Protein AF-A0AAW4KL22-F1 (afdb_monomer_lite)

Radius of gyration: 15.43 Å; chains: 1; bounding box: 36×33×40 Å

InterPro domains:
  IPR004436 Isocitrate dehydrogenase NADP-dependent, monomeric [PF03971] (1-93)
  IPR004436 Isocitrate dehydrogenase NADP-dependent, monomeric [PTHR36999] (1-93)

Sequence (93 aa):
YLTDLFPIMELGTSAKMLSIVPLMNGGGLFETGAGGSAPKHVQQLLEENFLRWDSLGEFLALAASLEHLGVTYKNAKALVLSKTLDQATGQFL

Structure (mmCIF, N/CA/C/O backbone):
data_AF-A0AAW4KL22-F1
#
_entry.id   AF-A0AAW4KL22-F1
#
loop_
_atom_site.group_PDB
_atom_site.id
_atom_site.type_symbol
_atom_site.label_atom_id
_atom_site.label_alt_id
_atom_site.label_comp_id
_atom_site.label_asym_id
_atom_site.label_entity_id
_atom_site.label_seq_id
_atom_site.pdbx_PDB_ins_code
_atom_site.Cartn_x
_atom_site.Cartn_y
_atom_site.Cartn_z
_atom_site.occupancy
_atom_site.B_iso_or_equiv
_atom_site.auth_seq_id
_atom_site.auth_comp_id
_atom_site.auth_asym_id
_atom_site.auth_atom_id
_atom_site.pdbx_PDB_model_num
ATOM 1 N N . TYR A 1 1 ? 14.087 13.317 -2.662 1.00 77.75 1 TYR A N 1
ATOM 2 C CA . TYR A 1 1 ? 15.550 13.216 -2.466 1.00 77.75 1 TYR A CA 1
ATOM 3 C C . TYR A 1 1 ? 15.862 12.174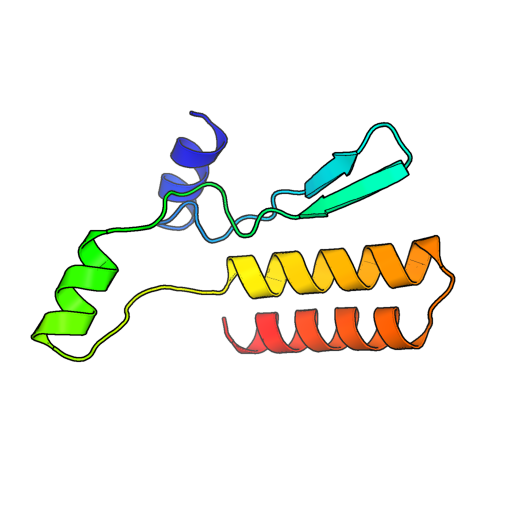 -1.401 1.00 77.75 1 TYR A C 1
ATOM 5 O O . TYR A 1 1 ? 16.270 11.090 -1.778 1.00 77.75 1 TYR A O 1
ATOM 13 N N . LEU A 1 2 ? 15.618 12.426 -0.108 1.00 91.25 2 LEU A N 1
ATOM 14 C CA . LEU A 1 2 ? 15.982 11.463 0.950 1.00 91.25 2 LEU A CA 1
ATOM 15 C C . LEU A 1 2 ? 15.127 10.182 0.944 1.00 91.25 2 LEU A C 1
ATOM 17 O O . LEU A 1 2 ? 15.671 9.094 1.082 1.00 91.25 2 LEU A O 1
ATOM 21 N N . THR A 1 3 ? 13.820 10.306 0.699 1.00 86.69 3 THR A N 1
ATOM 22 C CA . THR A 1 3 ? 12.863 9.184 0.591 1.00 86.69 3 THR A CA 1
ATOM 23 C C . THR A 1 3 ? 13.041 8.319 -0.658 1.00 86.69 3 THR A C 1
ATOM 25 O O . THR A 1 3 ? 12.351 7.320 -0.808 1.00 86.69 3 THR A O 1
ATOM 28 N N . ASP A 1 4 ? 13.963 8.690 -1.543 1.00 83.50 4 ASP A N 1
ATOM 29 C CA . ASP A 1 4 ? 14.342 7.889 -2.708 1.00 83.50 4 ASP A CA 1
ATOM 30 C C . ASP A 1 4 ? 15.747 7.306 -2.495 1.00 83.50 4 ASP A C 1
ATOM 32 O O . ASP A 1 4 ? 15.952 6.098 -2.568 1.00 83.50 4 ASP A O 1
ATOM 36 N N . L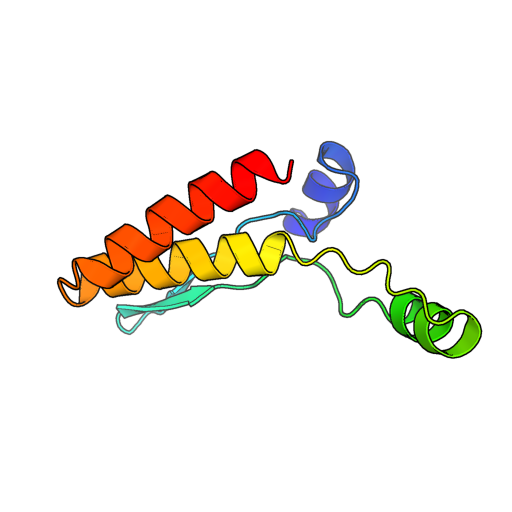EU A 1 5 ? 16.699 8.160 -2.089 1.00 87.62 5 LEU A N 1
ATOM 37 C CA . LEU A 1 5 ? 18.095 7.790 -1.854 1.00 87.62 5 LEU A CA 1
ATOM 38 C C . LEU A 1 5 ? 18.263 6.663 -0.825 1.00 87.62 5 LEU A C 1
ATOM 40 O O . LEU A 1 5 ? 18.929 5.676 -1.124 1.00 87.62 5 LEU A O 1
ATOM 44 N N . PHE A 1 6 ? 17.703 6.806 0.380 1.00 93.00 6 PHE A N 1
ATOM 45 C CA . PHE A 1 6 ? 17.907 5.807 1.436 1.00 93.00 6 PHE A CA 1
ATOM 46 C C . PHE A 1 6 ? 17.180 4.489 1.138 1.00 93.00 6 PHE A C 1
ATOM 48 O O . PHE A 1 6 ? 17.837 3.450 1.171 1.00 93.00 6 PHE A O 1
ATOM 55 N N . PRO A 1 7 ? 15.898 4.486 0.721 1.00 86.19 7 PRO A N 1
ATOM 56 C CA . PRO A 1 7 ? 15.214 3.237 0.389 1.00 86.19 7 PRO A CA 1
ATOM 57 C C . PRO A 1 7 ? 15.836 2.471 -0.782 1.00 86.19 7 PRO A C 1
ATOM 59 O O . PRO A 1 7 ? 15.900 1.247 -0.736 1.00 86.19 7 PRO A O 1
ATOM 62 N N . ILE A 1 8 ? 16.360 3.153 -1.809 1.00 86.62 8 ILE A N 1
ATOM 63 C CA . ILE A 1 8 ? 17.104 2.468 -2.878 1.00 86.62 8 ILE A CA 1
ATOM 64 C C . ILE A 1 8 ? 18.353 1.775 -2.319 1.00 86.62 8 ILE A C 1
ATOM 66 O O . ILE A 1 8 ? 18.629 0.640 -2.700 1.00 86.62 8 ILE A O 1
ATOM 70 N N . MET A 1 9 ? 19.093 2.426 -1.417 1.00 87.75 9 MET A N 1
ATOM 71 C CA . MET A 1 9 ? 20.293 1.841 -0.808 1.00 87.75 9 MET A CA 1
ATOM 72 C C . MET A 1 9 ? 19.971 0.681 0.146 1.00 87.75 9 MET A C 1
ATOM 74 O O . MET A 1 9 ? 20.729 -0.281 0.205 1.00 87.75 9 MET A O 1
ATOM 78 N N . GLU A 1 10 ? 18.862 0.762 0.882 1.00 87.06 10 GLU A N 1
ATOM 79 C CA . GLU A 1 10 ? 18.469 -0.238 1.885 1.00 87.06 10 GLU A CA 1
ATOM 80 C C . GLU A 1 10 ? 17.721 -1.435 1.279 1.00 87.06 10 GLU A C 1
ATOM 82 O O . GLU A 1 10 ? 17.927 -2.571 1.702 1.00 87.06 10 GLU A O 1
ATOM 87 N N . LEU A 1 11 ? 16.860 -1.192 0.287 1.00 83.19 11 LEU A N 1
ATOM 88 C CA . LEU A 1 11 ? 15.877 -2.162 -0.218 1.00 83.19 11 LEU A CA 1
ATOM 89 C C . LEU A 1 11 ? 16.030 -2.460 -1.718 1.00 83.19 11 LEU A C 1
ATOM 91 O O . LEU A 1 11 ? 15.276 -3.263 -2.269 1.00 83.19 11 LEU A O 1
ATOM 95 N N . GLY A 1 12 ? 16.958 -1.792 -2.412 1.00 84.25 12 GLY A N 1
ATOM 96 C CA . GLY A 1 12 ? 17.132 -1.891 -3.867 1.00 84.25 12 GLY A CA 1
ATOM 97 C C . GLY A 1 12 ? 16.040 -1.186 -4.684 1.00 84.25 12 GLY A C 1
ATOM 98 O O . GLY A 1 12 ? 16.071 -1.227 -5.913 1.00 84.25 12 GLY A O 1
ATOM 99 N N . THR A 1 13 ? 15.063 -0.550 -4.028 1.00 79.75 13 THR A N 1
ATOM 100 C CA . THR A 1 13 ? 13.949 0.177 -4.653 1.00 79.75 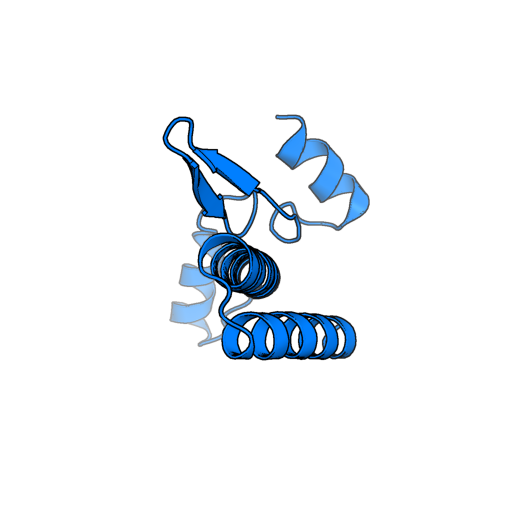13 THR A CA 1
ATOM 101 C C . THR A 1 13 ? 13.266 1.105 -3.644 1.00 79.75 13 THR A C 1
ATOM 103 O O . THR A 1 13 ? 13.158 0.776 -2.466 1.00 79.75 13 THR A O 1
ATOM 106 N N . SER A 1 14 ? 12.737 2.243 -4.098 1.00 82.19 14 SER A N 1
ATOM 107 C CA . SER A 1 14 ? 11.913 3.152 -3.285 1.00 82.19 14 SER A CA 1
ATOM 108 C C . SER A 1 14 ? 10.410 2.836 -3.318 1.00 82.19 14 SER A C 1
ATOM 110 O O . SER A 1 14 ? 9.611 3.507 -2.661 1.00 82.19 14 SER A O 1
ATOM 112 N N . ALA A 1 15 ? 10.007 1.779 -4.033 1.00 79.69 15 ALA A N 1
ATOM 113 C CA . ALA A 1 15 ? 8.615 1.322 -4.099 1.00 79.69 15 ALA A CA 1
ATOM 114 C C . ALA A 1 15 ? 8.154 0.545 -2.846 1.00 79.69 15 ALA A C 1
ATOM 116 O O . ALA A 1 15 ? 6.962 0.328 -2.661 1.00 79.69 15 ALA A O 1
ATOM 117 N N . LYS A 1 16 ? 9.080 0.129 -1.971 1.00 81.44 16 LYS A N 1
ATOM 118 C CA . LYS A 1 16 ? 8.809 -0.725 -0.798 1.00 81.44 16 LYS A CA 1
ATOM 119 C C . LYS A 1 16 ? 8.789 0.064 0.513 1.00 81.44 16 LYS A C 1
ATOM 121 O O . LYS A 1 16 ? 9.411 -0.332 1.490 1.00 81.44 16 LYS A O 1
ATOM 126 N N . MET A 1 17 ? 8.102 1.203 0.518 1.00 85.62 17 MET A N 1
ATOM 127 C CA . MET A 1 17 ? 8.024 2.109 1.666 1.00 85.62 17 MET A CA 1
ATOM 128 C C . MET A 1 17 ? 6.572 2.449 1.988 1.00 85.62 17 MET A C 1
ATOM 130 O O . MET A 1 17 ? 5.753 2.596 1.084 1.00 85.62 17 MET A O 1
ATOM 134 N N . LEU A 1 18 ? 6.272 2.646 3.272 1.00 85.50 18 LEU A N 1
ATOM 135 C CA . LEU A 1 18 ? 5.027 3.282 3.699 1.00 85.50 18 LEU A CA 1
ATOM 136 C C . LEU A 1 18 ? 5.155 4.805 3.567 1.00 85.50 18 LEU A C 1
ATOM 138 O O . LEU A 1 18 ? 6.043 5.406 4.172 1.00 85.50 18 LEU A O 1
ATOM 142 N N . SER A 1 19 ? 4.247 5.425 2.811 1.00 91.75 19 SER A N 1
ATOM 143 C CA . SER A 1 19 ? 4.129 6.882 2.684 1.00 91.75 19 SER A CA 1
ATOM 144 C C . SER A 1 19 ? 2.707 7.307 3.059 1.00 91.75 19 SER A C 1
ATOM 146 O O . SER A 1 19 ? 1.755 7.153 2.296 1.00 91.75 19 SER A O 1
ATOM 148 N N . ILE A 1 20 ? 2.548 7.774 4.300 1.00 93.19 20 ILE A N 1
ATOM 149 C CA . ILE A 1 20 ? 1.256 8.149 4.887 1.00 93.19 20 ILE A CA 1
ATOM 150 C C . ILE A 1 20 ? 1.218 9.663 5.061 1.00 93.19 20 ILE A C 1
ATOM 152 O O . ILE A 1 20 ? 2.096 10.247 5.695 1.00 93.19 20 ILE A O 1
ATOM 156 N N . VAL A 1 21 ? 0.162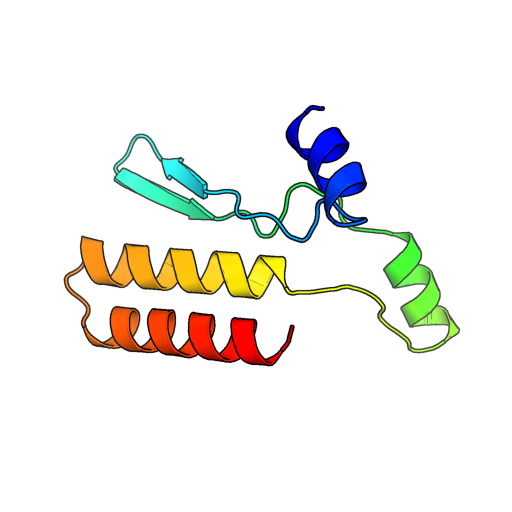 10.287 4.547 1.00 96.00 21 VAL A N 1
ATOM 157 C CA . VAL A 1 21 ? -0.081 11.726 4.614 1.00 96.00 21 VAL A CA 1
ATOM 158 C C . VAL A 1 21 ? -1.361 11.978 5.420 1.00 96.00 21 VAL A C 1
ATOM 160 O O . VAL A 1 21 ? -2.471 11.848 4.892 1.00 96.00 21 VAL A O 1
ATOM 163 N N . PRO A 1 22 ? -1.246 12.352 6.708 1.00 94.81 22 PRO A N 1
ATOM 164 C CA . PRO A 1 22 ? -2.383 12.812 7.497 1.00 94.81 22 PRO A CA 1
ATOM 165 C C . PRO A 1 22 ? -2.898 14.135 6.920 1.00 94.81 22 PRO A C 1
ATOM 167 O O . PRO A 1 22 ? -2.211 15.157 6.959 1.00 94.81 22 PRO A O 1
ATOM 170 N N . LEU A 1 23 ? -4.105 14.129 6.356 1.00 96.50 23 LEU A N 1
ATOM 171 C CA . LEU A 1 23 ? -4.700 15.330 5.781 1.00 96.50 23 LEU A CA 1
ATOM 172 C C . LEU A 1 23 ? -5.129 16.271 6.907 1.00 96.50 23 LEU A C 1
ATOM 174 O O . LEU A 1 23 ? -5.746 15.848 7.883 1.00 96.50 23 LEU A O 1
ATOM 178 N N . MET A 1 24 ? -4.885 17.572 6.733 1.00 95.56 24 MET A N 1
ATOM 179 C CA . MET A 1 24 ? -5.211 18.588 7.748 1.00 95.56 24 MET A CA 1
ATOM 180 C C . MET A 1 24 ? -6.690 18.589 8.162 1.00 95.56 24 MET A C 1
ATOM 182 O O . MET A 1 24 ? -7.012 18.967 9.281 1.00 95.56 24 MET A O 1
ATOM 186 N N . ASN A 1 25 ? -7.588 18.136 7.281 1.00 95.06 25 ASN A N 1
ATOM 187 C CA . ASN A 1 25 ? -9.022 18.040 7.558 1.00 95.06 25 ASN A CA 1
ATOM 188 C C . ASN A 1 25 ? -9.444 16.693 8.189 1.00 95.06 25 ASN A C 1
ATOM 190 O O . ASN A 1 25 ? -10.601 16.295 8.082 1.00 95.06 25 ASN A O 1
ATOM 194 N N . GLY A 1 26 ? -8.505 15.953 8.788 1.00 90.12 26 GLY A N 1
ATOM 195 C CA . GLY A 1 26 ? -8.769 14.709 9.521 1.00 90.12 26 GLY A CA 1
ATOM 196 C C . GLY A 1 26 ? -8.867 13.438 8.668 1.00 90.12 26 GLY A C 1
ATOM 197 O O . GLY A 1 26 ? -9.115 12.369 9.217 1.00 90.12 26 GLY A O 1
ATOM 198 N N . GLY A 1 27 ? -8.675 13.532 7.350 1.00 95.62 27 GLY A N 1
ATOM 199 C CA . GLY A 1 27 ? -8.575 12.369 6.461 1.00 95.62 27 GLY A CA 1
ATOM 200 C C . GLY A 1 27 ? -7.164 11.769 6.416 1.00 95.62 27 GLY A C 1
ATOM 201 O O . GLY A 1 27 ? -6.215 12.339 6.950 1.00 95.62 27 GLY A O 1
ATOM 202 N N . GLY A 1 28 ? -7.010 10.645 5.718 1.00 96.12 28 GLY A N 1
ATOM 203 C CA . GLY A 1 28 ? -5.709 10.045 5.412 1.00 96.12 28 GLY A CA 1
ATOM 204 C C . GLY A 1 28 ? -5.526 9.851 3.909 1.00 96.12 28 GLY A C 1
ATOM 205 O O . GLY A 1 28 ? -6.451 9.408 3.228 1.00 96.12 28 GLY A O 1
ATOM 206 N N . LEU A 1 29 ? -4.340 10.179 3.402 1.00 96.62 29 LEU A N 1
ATOM 207 C CA . LEU A 1 29 ? -3.867 9.825 2.065 1.00 96.62 29 LEU A CA 1
ATOM 208 C C . LEU A 1 29 ? -2.698 8.841 2.217 1.00 96.62 29 LEU A C 1
ATOM 210 O O . LEU A 1 29 ? -1.821 9.044 3.052 1.00 96.62 29 LEU A O 1
ATOM 214 N N . PHE A 1 30 ? -2.705 7.770 1.430 1.00 97.19 30 PHE A N 1
ATOM 215 C CA . PHE A 1 30 ? -1.753 6.665 1.538 1.00 97.19 30 PHE A CA 1
ATOM 216 C C . PHE A 1 30 ? -1.131 6.449 0.163 1.00 97.19 30 PHE A C 1
ATOM 218 O O . PHE A 1 30 ? -1.780 5.925 -0.741 1.00 97.19 30 PHE A O 1
ATOM 225 N N . GLU A 1 31 ? 0.096 6.920 -0.019 1.00 94.94 31 GLU A N 1
ATOM 226 C CA . GLU A 1 31 ? 0.843 6.724 -1.255 1.00 94.94 31 GLU A CA 1
ATOM 227 C C . GLU A 1 31 ? 1.455 5.320 -1.266 1.00 94.94 31 GLU A C 1
ATOM 229 O O . GLU A 1 31 ? 1.944 4.818 -0.253 1.00 94.94 31 GLU A O 1
ATOM 234 N N . THR A 1 32 ? 1.452 4.686 -2.434 1.00 93.31 32 THR A N 1
ATOM 235 C CA . THR A 1 32 ? 1.838 3.279 -2.613 1.00 93.31 32 THR A CA 1
ATOM 236 C C . THR A 1 32 ? 3.349 3.086 -2.788 1.00 93.31 32 THR A C 1
ATOM 238 O O . THR A 1 32 ? 3.786 2.058 -3.293 1.00 93.31 32 THR A O 1
ATOM 241 N N . GLY A 1 33 ? 4.151 4.093 -2.450 1.00 87.88 33 GLY A N 1
ATOM 242 C CA . GLY A 1 33 ? 5.600 4.127 -2.636 1.00 87.88 33 GLY A CA 1
ATOM 243 C C . GLY A 1 33 ? 6.090 5.535 -2.979 1.00 87.88 33 GLY A C 1
ATOM 244 O O . GLY A 1 33 ? 5.293 6.426 -3.256 1.00 87.88 33 GLY A O 1
ATOM 245 N N . ALA A 1 34 ? 7.410 5.736 -2.972 1.00 83.25 34 ALA A N 1
ATOM 246 C CA . ALA A 1 34 ? 8.032 7.038 -3.255 1.00 83.25 34 ALA A CA 1
ATOM 247 C C . ALA A 1 34 ? 8.619 7.148 -4.680 1.00 83.25 34 ALA A C 1
ATOM 249 O O . ALA A 1 34 ? 9.233 8.159 -5.023 1.00 83.25 34 ALA A O 1
ATOM 250 N N . GLY A 1 35 ? 8.467 6.096 -5.491 1.00 81.94 35 GLY A N 1
ATOM 251 C CA . GLY A 1 35 ? 9.013 6.000 -6.845 1.00 81.94 35 GLY A CA 1
ATOM 252 C C . GLY A 1 35 ? 8.121 6.609 -7.935 1.00 81.94 35 GLY A C 1
ATOM 253 O O . GLY A 1 35 ? 7.034 7.121 -7.686 1.00 81.94 35 GLY A O 1
ATOM 254 N N . GLY A 1 36 ? 8.594 6.535 -9.183 1.00 88.44 36 GLY A N 1
ATOM 255 C CA . GLY A 1 36 ? 7.835 6.946 -10.371 1.00 88.44 36 GLY A CA 1
ATOM 256 C C . GLY A 1 36 ? 7.018 5.813 -11.008 1.00 88.44 36 GLY A C 1
ATOM 257 O O . GLY A 1 36 ? 6.976 4.690 -10.521 1.00 88.44 36 GLY A O 1
ATOM 258 N N . SER A 1 37 ? 6.432 6.079 -12.177 1.00 91.56 37 SER A N 1
ATOM 259 C CA . SER A 1 37 ? 5.563 5.140 -12.913 1.00 91.56 37 SER A CA 1
ATOM 260 C C . SER A 1 37 ? 6.291 4.055 -13.729 1.00 91.56 37 SER A C 1
ATOM 262 O O . SER A 1 37 ? 5.660 3.335 -14.496 1.00 91.56 37 SER A O 1
ATOM 264 N N . ALA A 1 38 ? 7.618 3.945 -13.598 1.00 90.44 38 ALA A N 1
ATOM 265 C CA . ALA A 1 38 ? 8.460 2.919 -14.228 1.00 90.44 38 ALA A CA 1
ATOM 266 C C . ALA A 1 38 ? 8.155 2.624 -15.726 1.00 90.44 38 ALA A C 1
ATOM 268 O O . ALA A 1 38 ? 7.818 1.493 -16.082 1.00 90.44 38 ALA A O 1
ATOM 269 N N . PRO A 1 39 ? 8.354 3.576 -16.663 1.00 95.00 39 PRO A N 1
ATOM 270 C CA . PRO A 1 39 ? 7.980 3.412 -18.080 1.00 95.00 39 PRO A CA 1
ATOM 271 C C . PRO A 1 39 ? 8.647 2.216 -18.787 1.00 95.00 39 PRO A C 1
ATOM 273 O O . PRO A 1 39 ? 8.079 1.632 -19.707 1.00 95.00 39 PRO A O 1
ATOM 276 N N . LYS A 1 40 ? 9.832 1.791 -18.329 1.00 96.12 40 LYS A N 1
ATOM 277 C CA . LYS A 1 40 ? 10.525 0.599 -18.850 1.00 96.12 40 LYS A CA 1
ATOM 278 C C . LYS A 1 40 ? 9.839 -0.728 -18.487 1.00 96.12 40 LYS A C 1
ATOM 280 O O . LYS A 1 40 ? 10.186 -1.756 -19.063 1.00 96.12 40 LYS A O 1
ATOM 285 N N . HIS A 1 41 ? 8.922 -0.742 -17.517 1.00 96.56 41 HIS A N 1
ATOM 286 C CA . HIS A 1 41 ? 8.105 -1.923 -17.216 1.00 96.56 41 HIS A CA 1
ATOM 287 C C . HIS A 1 41 ? 7.037 -2.118 -18.294 1.00 96.56 41 HIS A C 1
ATOM 289 O O . HIS A 1 41 ? 6.807 -3.241 -18.724 1.00 96.56 41 HIS A O 1
ATOM 295 N N . VAL A 1 42 ? 6.455 -1.021 -18.789 1.00 97.62 42 VAL A N 1
ATOM 296 C CA . VAL A 1 42 ? 5.464 -1.052 -19.875 1.00 97.62 42 VAL A CA 1
ATOM 297 C C . VAL A 1 42 ? 6.092 -1.546 -21.176 1.00 97.62 42 VAL A C 1
ATOM 299 O O . VAL A 1 42 ? 5.495 -2.366 -21.860 1.00 97.62 42 VAL A O 1
ATOM 302 N N . GLN A 1 43 ? 7.311 -1.096 -21.489 1.00 98.00 43 GLN A N 1
ATOM 303 C CA . GLN A 1 43 ? 8.048 -1.569 -22.668 1.00 98.00 43 GLN A CA 1
ATOM 304 C C . GLN A 1 43 ? 8.214 -3.096 -22.648 1.00 98.00 43 GLN A C 1
ATOM 306 O O . GLN A 1 43 ? 7.800 -3.762 -23.589 1.00 98.00 43 GLN A O 1
ATOM 311 N N . GLN A 1 44 ? 8.699 -3.659 -21.533 1.00 98.19 44 GLN A N 1
ATOM 312 C CA . GLN A 1 44 ? 8.853 -5.112 -21.400 1.00 98.19 44 GLN A CA 1
ATOM 313 C C . GLN A 1 44 ? 7.514 -5.858 -21.459 1.00 98.19 44 GLN A C 1
ATOM 315 O O . GLN A 1 44 ? 7.423 -6.908 -22.088 1.00 98.19 44 GLN A O 1
ATOM 320 N N . LEU A 1 45 ? 6.463 -5.326 -20.830 1.00 98.25 45 LEU A N 1
ATOM 321 C CA . LEU A 1 45 ? 5.138 -5.938 -20.894 1.00 98.25 45 LEU A CA 1
ATOM 322 C C . LEU A 1 45 ? 4.639 -6.043 -22.343 1.00 98.25 45 LEU A C 1
ATOM 324 O O . LEU A 1 45 ? 4.092 -7.073 -22.720 1.00 98.25 45 LEU A O 1
ATOM 328 N N . LEU A 1 46 ? 4.835 -5.004 -23.158 1.00 98.31 46 LEU A N 1
ATOM 329 C CA . LEU A 1 46 ? 4.395 -5.003 -24.556 1.00 98.31 46 LEU A CA 1
ATOM 330 C C . LEU A 1 46 ? 5.231 -5.933 -25.447 1.00 98.31 46 LEU A C 1
ATOM 332 O O . LEU A 1 46 ? 4.689 -6.511 -26.385 1.00 98.31 46 LEU A O 1
ATOM 336 N N . GLU A 1 47 ? 6.526 -6.073 -25.166 1.00 98.25 47 GLU A N 1
ATOM 337 C CA . GLU A 1 47 ? 7.448 -6.892 -25.964 1.00 98.25 47 GLU A CA 1
ATOM 338 C C . GLU A 1 47 ? 7.408 -8.380 -25.580 1.00 98.25 47 GLU A C 1
ATOM 340 O O . GLU A 1 47 ? 7.450 -9.247 -26.451 1.00 98.25 47 GLU A O 1
ATOM 345 N N . GLU A 1 48 ? 7.306 -8.683 -24.284 1.00 98.19 48 GLU A N 1
ATOM 346 C CA . GLU A 1 48 ? 7.535 -10.027 -23.730 1.00 98.19 48 GLU A CA 1
ATOM 347 C C . GLU A 1 48 ? 6.344 -10.567 -22.920 1.00 98.19 48 GLU A C 1
ATOM 349 O O . GLU A 1 48 ? 6.389 -11.696 -22.435 1.00 98.19 48 GLU A O 1
ATOM 354 N N . ASN A 1 49 ? 5.275 -9.779 -22.746 1.00 98.06 49 ASN A N 1
ATOM 355 C CA . ASN A 1 49 ? 4.160 -10.089 -21.844 1.00 98.06 49 ASN A CA 1
ATOM 356 C C . ASN A 1 49 ? 4.613 -10.384 -20.396 1.00 98.06 49 ASN A C 1
ATOM 358 O O . ASN A 1 49 ? 4.047 -11.237 -19.710 1.00 98.06 49 ASN A O 1
ATOM 362 N N . PHE A 1 50 ? 5.646 -9.675 -19.927 1.00 97.94 50 PHE A N 1
ATOM 363 C CA . PHE A 1 50 ? 6.185 -9.800 -18.573 1.00 97.94 50 PHE A CA 1
ATOM 364 C C . PHE A 1 50 ? 6.161 -8.453 -17.841 1.00 97.94 50 PHE A C 1
ATOM 366 O O . PHE A 1 50 ? 6.837 -7.500 -18.235 1.00 97.94 50 PHE A O 1
ATOM 373 N N . LEU A 1 51 ? 5.391 -8.371 -16.749 1.00 97.75 51 LEU A N 1
ATOM 374 C CA . LEU A 1 51 ? 5.308 -7.185 -15.897 1.00 97.75 51 LEU A CA 1
ATOM 375 C C . LEU A 1 51 ? 6.129 -7.389 -14.621 1.00 97.75 51 LEU A C 1
ATOM 377 O O . LEU A 1 51 ? 5.694 -8.063 -13.695 1.00 97.75 51 LEU A O 1
ATOM 381 N N . ARG A 1 52 ? 7.293 -6.740 -14.548 1.00 95.62 52 ARG A N 1
ATOM 382 C CA . ARG A 1 52 ? 8.169 -6.752 -13.360 1.00 95.62 52 ARG A CA 1
ATOM 383 C C . ARG A 1 52 ? 7.859 -5.658 -12.329 1.00 95.62 52 ARG A C 1
ATOM 385 O O . ARG A 1 52 ? 8.727 -5.275 -11.549 1.00 95.62 52 ARG A O 1
ATOM 392 N N . TRP A 1 53 ? 6.657 -5.087 -12.382 1.00 95.50 53 TRP A N 1
ATOM 393 C CA . TRP A 1 53 ? 6.186 -4.147 -11.367 1.00 95.50 53 TRP A CA 1
ATOM 394 C C . TRP A 1 53 ? 5.928 -4.894 -10.057 1.00 95.50 53 TRP A C 1
ATOM 396 O O . TRP A 1 53 ? 5.318 -5.959 -10.068 1.00 95.50 53 TRP A O 1
ATOM 406 N N . ASP A 1 54 ? 6.400 -4.335 -8.947 1.00 94.06 54 ASP A N 1
ATOM 407 C CA . ASP A 1 54 ? 6.213 -4.900 -7.613 1.00 94.06 54 ASP A CA 1
ATOM 408 C C . ASP A 1 54 ? 5.162 -4.069 -6.866 1.00 94.06 54 ASP A C 1
ATOM 410 O O . ASP A 1 54 ? 5.407 -2.912 -6.521 1.00 94.06 54 ASP A O 1
ATOM 414 N N . SER A 1 55 ? 3.988 -4.663 -6.639 1.00 96.12 55 SER A N 1
ATOM 415 C CA . SER A 1 55 ? 2.845 -4.019 -5.978 1.00 96.12 55 SER A CA 1
ATOM 416 C C . SER A 1 55 ? 2.906 -4.062 -4.446 1.00 96.12 55 SER A C 1
ATOM 418 O O . SER A 1 55 ? 1.914 -3.740 -3.793 1.00 96.12 55 SER A O 1
ATOM 420 N N . LEU A 1 56 ? 4.044 -4.417 -3.833 1.00 94.75 56 LEU A N 1
ATOM 421 C CA . LEU A 1 56 ? 4.167 -4.476 -2.371 1.00 94.75 56 LEU A CA 1
ATOM 422 C C . LEU A 1 56 ? 3.724 -3.174 -1.683 1.00 94.75 56 LEU A C 1
ATOM 424 O O . LEU A 1 56 ? 3.006 -3.216 -0.687 1.00 94.75 56 LEU A O 1
ATOM 428 N N . GLY A 1 57 ? 4.109 -2.017 -2.224 1.00 93.94 57 GLY A N 1
ATOM 429 C CA . GLY A 1 57 ? 3.717 -0.724 -1.663 1.00 93.94 57 GLY A CA 1
ATOM 430 C C . GLY A 1 57 ? 2.207 -0.452 -1.735 1.00 93.94 57 GLY A C 1
ATOM 431 O O . GLY A 1 57 ? 1.659 0.202 -0.850 1.00 93.94 57 GLY A O 1
ATOM 432 N N . GLU A 1 58 ? 1.500 -1.018 -2.718 1.00 97.25 58 GLU A N 1
ATOM 433 C CA . GLU A 1 58 ? 0.034 -0.956 -2.804 1.00 97.25 58 GLU A CA 1
ATOM 434 C C . GLU A 1 58 ? -0.619 -1.790 -1.694 1.00 97.25 58 GLU A C 1
ATOM 436 O O . GLU A 1 58 ? -1.583 -1.339 -1.074 1.00 97.25 58 GLU A O 1
ATOM 441 N N . PHE A 1 59 ? -0.071 -2.971 -1.384 1.00 97.19 59 PHE A N 1
ATOM 442 C CA . PHE A 1 59 ? -0.566 -3.819 -0.292 1.00 97.19 59 PHE A CA 1
ATOM 443 C C . PHE A 1 59 ? -0.373 -3.146 1.070 1.00 97.19 59 PHE A C 1
ATOM 445 O O . PHE A 1 59 ? -1.308 -3.092 1.871 1.00 97.19 59 PHE A O 1
ATOM 452 N N . LEU A 1 60 ? 0.810 -2.562 1.294 1.00 95.75 60 LEU A N 1
ATOM 453 C CA . LEU A 1 60 ? 1.136 -1.824 2.515 1.00 95.75 60 LEU A CA 1
ATOM 454 C C . LEU A 1 60 ? 0.234 -0.590 2.692 1.00 95.75 60 LEU A C 1
ATOM 456 O O . LEU A 1 60 ? -0.321 -0.372 3.770 1.00 95.75 60 LEU A O 1
ATOM 460 N N . ALA A 1 61 ? 0.035 0.197 1.630 1.00 97.31 61 ALA A N 1
ATOM 461 C CA . ALA A 1 61 ? -0.850 1.361 1.663 1.00 97.31 61 ALA A CA 1
ATOM 462 C C . ALA A 1 61 ? -2.319 0.969 1.897 1.00 97.31 61 ALA A C 1
ATOM 464 O O . ALA A 1 61 ? -3.030 1.653 2.638 1.00 97.31 61 ALA A O 1
ATOM 465 N N . LEU A 1 62 ? -2.778 -0.144 1.311 1.00 98.38 62 LEU A N 1
ATOM 466 C CA . LEU A 1 62 ? -4.136 -0.648 1.506 1.00 98.38 62 LEU A CA 1
ATOM 467 C C . LEU A 1 62 ? -4.373 -1.112 2.948 1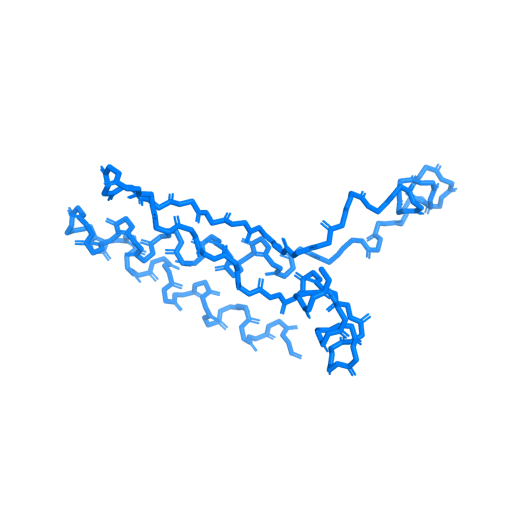.00 98.38 62 LEU A C 1
ATOM 469 O O . LEU A 1 62 ? -5.422 -0.795 3.512 1.00 98.38 62 LEU A O 1
ATOM 473 N N . ALA A 1 63 ? -3.417 -1.813 3.561 1.00 98.00 63 ALA A N 1
ATOM 474 C CA . ALA A 1 63 ? -3.516 -2.208 4.964 1.00 98.00 63 ALA A CA 1
ATOM 475 C C . ALA A 1 63 ? -3.625 -0.975 5.877 1.00 98.00 63 ALA A C 1
ATOM 477 O O . ALA A 1 63 ? -4.597 -0.850 6.622 1.00 98.00 63 ALA A O 1
ATOM 478 N N . ALA A 1 64 ? -2.729 0.006 5.714 1.00 97.62 64 ALA A N 1
ATOM 479 C CA . ALA A 1 64 ? -2.778 1.265 6.462 1.00 97.62 64 ALA A CA 1
ATOM 480 C C . ALA A 1 64 ? -4.099 2.039 6.251 1.00 97.62 64 ALA A C 1
ATOM 482 O O . ALA A 1 64 ? -4.661 2.606 7.192 1.00 97.62 64 ALA A O 1
ATOM 483 N N . SER A 1 65 ? -4.639 2.031 5.026 1.00 98.38 65 SER A N 1
ATOM 484 C CA . SER A 1 65 ? -5.929 2.653 4.708 1.00 98.38 65 SER A CA 1
ATOM 485 C C . SER A 1 65 ? -7.103 1.965 5.418 1.00 98.38 65 SER A C 1
ATOM 487 O O . SER A 1 65 ? -7.969 2.635 5.992 1.00 98.38 65 SER A O 1
ATOM 489 N N . LEU A 1 66 ? -7.121 0.627 5.433 1.00 98.62 66 LEU A N 1
ATOM 490 C CA . LEU A 1 66 ? -8.134 -0.170 6.128 1.00 98.62 66 LEU A CA 1
ATOM 491 C C . LEU A 1 66 ? -8.060 0.011 7.647 1.00 98.62 66 LEU A C 1
ATOM 493 O O . LEU A 1 66 ? -9.105 0.119 8.295 1.00 98.62 66 LEU A O 1
ATOM 497 N N . GLU A 1 67 ? -6.854 0.090 8.213 1.00 98.25 67 GLU A N 1
ATOM 498 C CA . GLU A 1 67 ? -6.654 0.399 9.628 1.00 98.25 67 GLU A CA 1
ATOM 499 C C . GLU A 1 67 ? -7.223 1.779 9.972 1.00 98.25 67 GLU A C 1
ATOM 501 O O . GLU A 1 67 ? -8.046 1.897 10.884 1.00 98.25 67 GLU A O 1
ATOM 506 N N . HIS A 1 68 ? -6.860 2.809 9.200 1.00 98.00 68 HIS A N 1
ATOM 507 C CA . HIS A 1 68 ? -7.365 4.165 9.402 1.00 98.00 68 HIS A CA 1
ATOM 508 C C . HIS A 1 68 ? -8.895 4.218 9.335 1.00 98.00 68 HIS A C 1
ATOM 510 O O . HIS A 1 68 ? -9.533 4.823 10.198 1.00 98.00 68 HIS A O 1
ATOM 516 N N . LEU A 1 69 ? -9.510 3.544 8.358 1.00 98.25 69 LEU A N 1
ATOM 517 C CA . LEU A 1 69 ? -10.967 3.442 8.262 1.00 98.25 69 LEU A CA 1
ATOM 518 C C . LEU A 1 69 ? -11.563 2.734 9.489 1.00 98.25 69 LEU A C 1
ATOM 520 O O . LEU A 1 69 ? -12.566 3.185 10.048 1.00 98.25 69 LEU A O 1
ATOM 524 N N . GLY A 1 70 ? -10.941 1.636 9.920 1.00 98.38 70 GLY A N 1
ATOM 525 C CA . GLY A 1 70 ? -11.347 0.854 11.081 1.00 98.38 70 GLY A CA 1
ATOM 526 C C . GLY A 1 70 ? -11.347 1.656 12.379 1.00 98.38 70 GLY A C 1
ATOM 527 O O . GLY A 1 70 ? -12.329 1.613 13.122 1.00 98.38 70 GLY A O 1
ATOM 528 N N . VAL A 1 71 ? -10.286 2.424 12.624 1.00 97.62 71 VAL A N 1
ATOM 529 C CA . VAL A 1 71 ? -10.140 3.270 13.817 1.00 97.62 71 VAL A CA 1
ATOM 530 C C . VAL A 1 71 ? -11.089 4.468 13.761 1.00 97.62 71 VAL A C 1
ATOM 532 O O . VAL A 1 71 ? -11.865 4.675 14.695 1.00 97.62 71 VAL A O 1
ATOM 535 N N . THR A 1 72 ? -11.083 5.222 12.659 1.00 97.50 72 THR A N 1
ATOM 536 C CA . THR A 1 72 ? -11.838 6.479 12.527 1.00 97.50 72 THR A CA 1
ATOM 537 C C . THR A 1 72 ? -13.349 6.255 12.591 1.00 97.50 72 THR A C 1
ATOM 539 O O . THR A 1 72 ? -14.063 7.009 13.250 1.00 97.50 72 THR A O 1
ATOM 542 N N . TYR A 1 73 ? -13.843 5.186 11.961 1.00 97.44 73 TYR A N 1
ATOM 543 C CA . TYR A 1 73 ? -15.279 4.896 11.866 1.00 97.44 73 TYR A CA 1
ATOM 544 C C . TYR A 1 73 ? -15.734 3.741 12.764 1.00 97.44 73 TYR A C 1
ATOM 546 O O . TYR A 1 73 ? -16.872 3.288 12.647 1.00 97.44 73 TYR A O 1
ATOM 554 N N . LYS A 1 74 ? -14.866 3.248 13.660 1.00 98.00 74 LYS A N 1
ATOM 555 C CA . LYS A 1 74 ? -15.137 2.092 14.537 1.00 98.00 74 LYS A CA 1
ATOM 556 C C . LYS A 1 74 ? -15.608 0.857 13.756 1.00 98.00 74 LYS A C 1
ATOM 558 O O . LYS A 1 74 ? -16.498 0.121 14.186 1.00 98.00 74 LYS A O 1
ATOM 563 N N . ASN A 1 75 ? -15.011 0.622 12.590 1.00 98.50 75 ASN A N 1
ATOM 564 C CA . ASN A 1 75 ? -15.355 -0.495 11.721 1.00 98.50 75 ASN A CA 1
ATOM 565 C C . ASN A 1 75 ? -14.485 -1.719 12.044 1.00 98.50 75 ASN A C 1
ATOM 567 O O . ASN A 1 75 ? -13.384 -1.884 11.518 1.00 98.50 75 ASN A O 1
ATOM 571 N N . ALA A 1 76 ? -15.011 -2.617 12.879 1.00 98.44 76 ALA A N 1
ATOM 572 C CA . ALA A 1 76 ? -14.311 -3.837 13.282 1.00 98.44 76 ALA A CA 1
ATOM 573 C C . ALA A 1 76 ? -13.934 -4.751 12.100 1.00 98.44 76 ALA A C 1
ATOM 575 O O . ALA A 1 76 ? -12.898 -5.410 12.147 1.00 98.44 76 ALA A O 1
ATOM 576 N N . LYS A 1 77 ? -14.733 -4.776 11.023 1.00 98.62 77 LYS A N 1
ATOM 577 C CA . LYS A 1 77 ? -14.427 -5.592 9.836 1.00 98.62 77 LYS A CA 1
ATOM 578 C C . LYS A 1 77 ? -13.206 -5.059 9.091 1.00 98.62 77 LYS A C 1
ATOM 580 O O . LYS A 1 77 ? -12.371 -5.852 8.675 1.00 98.62 77 LYS A O 1
ATOM 585 N N . ALA A 1 78 ? -13.079 -3.739 8.968 1.00 98.56 78 ALA A N 1
ATOM 586 C CA . ALA A 1 78 ? -11.917 -3.119 8.334 1.00 98.56 78 ALA A CA 1
ATOM 587 C C . ALA A 1 78 ? -10.619 -3.419 9.104 1.00 98.56 78 ALA A C 1
ATOM 589 O O . ALA A 1 78 ? -9.609 -3.741 8.488 1.00 98.56 78 ALA A O 1
ATOM 590 N N . LEU A 1 79 ? -10.675 -3.437 10.442 1.00 98.50 79 LEU A N 1
ATOM 591 C CA . LEU A 1 79 ? -9.533 -3.832 11.276 1.00 98.50 79 LEU A CA 1
ATOM 592 C C . LEU A 1 79 ? -9.126 -5.296 11.069 1.00 98.50 79 LEU A C 1
ATOM 594 O O . LEU A 1 79 ? -7.936 -5.603 11.062 1.00 98.50 79 LEU A O 1
ATOM 598 N N . VAL A 1 80 ? -10.093 -6.204 10.899 1.00 98.62 80 VAL A N 1
ATOM 599 C CA . VAL A 1 80 ? -9.790 -7.605 10.567 1.00 98.62 80 VAL A CA 1
ATOM 600 C C . VAL A 1 80 ? -9.114 -7.685 9.202 1.00 98.62 80 VAL A C 1
ATOM 602 O O . VAL A 1 80 ? -8.062 -8.308 9.106 1.00 98.62 80 VAL A O 1
ATOM 605 N N . LEU A 1 81 ? -9.666 -7.011 8.185 1.00 98.75 81 LEU A N 1
ATOM 606 C CA . LEU A 1 81 ? -9.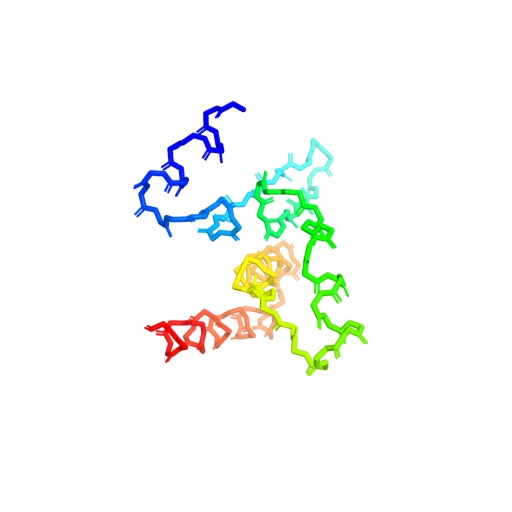096 -6.995 6.835 1.00 98.75 81 LEU A CA 1
ATOM 607 C C . LEU A 1 81 ? -7.659 -6.462 6.825 1.00 98.75 81 LEU A C 1
ATOM 609 O O . LEU A 1 81 ? -6.793 -7.110 6.245 1.00 98.75 81 LEU A O 1
ATOM 613 N N . SER A 1 82 ? -7.401 -5.346 7.516 1.00 98.38 82 SER A N 1
ATOM 614 C CA . SER A 1 82 ? -6.055 -4.780 7.678 1.00 98.38 82 SER A CA 1
ATOM 615 C C . SER A 1 82 ? -5.082 -5.813 8.240 1.00 98.38 82 SER A C 1
ATOM 617 O O . SER A 1 82 ? -4.090 -6.132 7.598 1.00 98.38 82 SER A O 1
ATOM 619 N N . LYS A 1 83 ? -5.407 -6.415 9.393 1.00 98.38 83 LYS A N 1
ATOM 620 C CA . LYS A 1 83 ? -4.522 -7.386 10.059 1.00 98.38 83 LYS A CA 1
ATOM 621 C C . LYS A 1 83 ? -4.254 -8.621 9.209 1.00 98.38 83 LYS A C 1
ATOM 623 O O . LYS A 1 83 ? -3.136 -9.127 9.185 1.00 98.38 83 LYS A O 1
ATOM 628 N N . THR A 1 84 ? -5.278 -9.129 8.528 1.00 98.56 84 THR A N 1
ATOM 629 C CA . THR A 1 84 ? -5.106 -10.288 7.646 1.00 98.56 84 THR A CA 1
ATOM 630 C C . THR A 1 84 ? -4.286 -9.946 6.408 1.00 98.56 84 THR A C 1
ATOM 632 O O . THR A 1 84 ? -3.527 -10.792 5.944 1.00 98.56 84 THR A O 1
ATOM 635 N N . LEU A 1 85 ? -4.400 -8.717 5.893 1.00 98.38 85 LEU A N 1
ATOM 636 C CA . LEU A 1 85 ? -3.603 -8.252 4.762 1.00 98.38 85 LEU A CA 1
ATOM 637 C C . LEU A 1 85 ? -2.137 -8.040 5.158 1.00 98.38 85 LEU A C 1
ATOM 639 O O . LEU A 1 85 ? -1.258 -8.447 4.404 1.00 98.38 85 LEU A O 1
ATOM 643 N N . ASP A 1 86 ? -1.864 -7.502 6.349 1.00 97.06 86 ASP A N 1
ATOM 644 C CA . ASP A 1 86 ? -0.499 -7.403 6.887 1.00 97.06 86 ASP A CA 1
ATOM 645 C C . ASP A 1 86 ? 0.145 -8.786 7.015 1.00 97.06 86 ASP A C 1
ATOM 647 O O . ASP A 1 86 ? 1.274 -9.002 6.572 1.00 97.06 86 ASP A O 1
ATOM 651 N N . GLN A 1 87 ? -0.595 -9.760 7.556 1.00 98.06 87 GLN A N 1
ATOM 652 C CA . GLN A 1 87 ? -0.114 -11.136 7.665 1.00 98.06 87 GLN A CA 1
ATOM 653 C C . GLN A 1 87 ? 0.147 -11.762 6.287 1.00 98.06 87 GLN A C 1
ATOM 655 O O . GLN A 1 87 ? 1.173 -12.413 6.104 1.00 98.06 87 GLN A O 1
ATOM 660 N N . ALA A 1 88 ? -0.755 -11.565 5.321 1.00 98.06 88 ALA A N 1
ATOM 661 C CA . ALA A 1 88 ? -0.575 -12.057 3.957 1.00 98.06 88 ALA A CA 1
ATOM 662 C C . ALA A 1 88 ? 0.639 -11.407 3.272 1.00 98.06 88 ALA A C 1
ATOM 664 O O . ALA A 1 88 ? 1.420 -12.096 2.620 1.00 98.06 88 ALA A O 1
ATOM 665 N N . THR A 1 89 ? 0.840 -10.104 3.478 1.00 96.44 89 THR A N 1
ATOM 666 C CA . THR A 1 89 ? 1.994 -9.363 2.952 1.00 96.44 89 THR A CA 1
ATOM 667 C C . THR A 1 89 ? 3.298 -9.884 3.555 1.00 96.44 89 THR A C 1
ATOM 669 O O . THR A 1 89 ? 4.267 -10.081 2.833 1.00 96.44 89 THR A O 1
ATOM 672 N N . GLY A 1 90 ? 3.313 -10.195 4.855 1.00 95.06 90 GLY A N 1
ATOM 673 C CA . GLY A 1 90 ? 4.466 -10.810 5.513 1.00 95.06 90 GLY A CA 1
ATOM 674 C C . GLY A 1 90 ? 4.770 -12.241 5.056 1.00 95.06 90 GLY A C 1
ATOM 675 O O . GLY A 1 90 ? 5.920 -12.648 5.116 1.00 95.06 90 GLY A O 1
ATOM 676 N N . GLN A 1 91 ? 3.774 -13.003 4.590 1.00 96.19 91 GLN A N 1
ATOM 677 C CA . GLN A 1 91 ? 3.988 -14.338 4.005 1.00 96.19 91 GLN A CA 1
ATOM 678 C C . GLN A 1 91 ? 4.496 -14.295 2.559 1.00 96.19 91 GLN A C 1
ATOM 680 O O . GLN A 1 91 ? 5.053 -15.281 2.083 1.00 96.19 91 GLN A O 1
ATOM 685 N N . PHE A 1 92 ? 4.247 -13.196 1.847 1.00 90.75 92 PHE A N 1
ATOM 686 C CA . PHE A 1 92 ? 4.707 -12.996 0.475 1.00 90.75 92 PHE A CA 1
ATOM 687 C C . PHE A 1 92 ? 6.212 -12.680 0.389 1.00 90.75 92 PHE A C 1
ATOM 689 O O . PHE A 1 92 ? 6.820 -12.940 -0.649 1.00 90.75 92 PHE A O 1
ATOM 696 N N . LEU A 1 93 ? 6.788 -12.118 1.459 1.00 89.50 93 LEU A N 1
ATOM 697 C CA . LEU A 1 93 ? 8.200 -11.731 1.583 1.00 89.50 93 LEU A CA 1
ATOM 698 C C . LEU A 1 93 ? 9.090 -12.901 2.019 1.00 89.50 93 LEU A C 1
ATOM 700 O O . LEU A 1 93 ? 10.215 -12.983 1.477 1.00 89.50 93 LEU A O 1
#

pLDDT: mean 93.81, std 5.57, range [77.75, 98.75]

Secondary structure (DSSP, 8-state):
-HHHHHHHHHHS-TTSS-EEEE-TTS-EEEES-SS---HHHHHHHHHHS-----THHHHHHHHHHHHHHHHHTT-HHHHHHHHHHHHHHHHH-

Organism: Vibrio cholerae (NCBI:txid666)

Foldseek 3Di:
DCLAVPCCVVPVGQQQDWDWDQDPVRDIDTDLGDDDPPVVQVVCCVVPVDRPDDSLSVLVSQLVNLVSCCVVVVPPVSPVVSVVSVVVSVVVD